Protein AF-A0ABD4RXI7-F1 (afdb_monomer)

Mean predicted aligned error: 7.72 Å

pLDDT: mean 77.22, std 10.56, range [46.28, 90.69]

Secondary structure (DSSP, 8-state):
-HHHHHTTPPP----TT--HHHHHHHHHTS--S-EEEES-TTTS-HHHHTTSSSEEEE--SSHHHHHHHHHHHH-SS-------

Nearest PDB structures (foldseek):
  5xw5-assembly1_A  TM=6.148E-01  e=2.304E+00  Saccharomyces cerevisiae S288C
  5xw4-assembly1_A  TM=6.194E-01  e=3.441E+00  Saccharomyces cerevisiae S288C
  1ohe-assembly1_A  TM=5.090E-01  e=5.140E+00  Homo sapiens
  8wgk-assembly1_A  TM=5.106E-01  e=6.715E+00  Rhodothermus marinus DSM 4252
  8ia1-assembly3_C  TM=3.439E-01  e=4.206E+00  Lobosphaera incisa

Foldseek 3Di:
DVLCVVVVHDDDQDACPDDLVVVCVVPVPPPDQEAEAQEDCNGPPVVNVVSDHNYDYQYDPDPVSSVVSVCVVRVVPDPCVDDD

Structure (mmCIF, N/CA/C/O backbone):
data_AF-A0ABD4RXI7-F1
#
_entry.id   AF-A0ABD4RXI7-F1
#
loop_
_atom_site.group_PDB
_atom_site.id
_atom_site.type_symbol
_atom_site.label_atom_id
_atom_site.label_alt_id
_atom_site.label_comp_id
_atom_site.label_asym_id
_atom_site.label_entity_id
_atom_site.label_seq_id
_atom_site.pdbx_PDB_ins_code
_atom_site.Cartn_x
_atom_site.Cartn_y
_atom_site.Cartn_z
_atom_site.occupancy
_atom_site.B_iso_or_equiv
_atom_site.auth_seq_id
_atom_site.auth_comp_id
_atom_site.auth_asym_id
_atom_site.auth_atom_id
_atom_site.pdbx_PDB_model_num
ATOM 1 N N . GLY A 1 1 ? -9.001 0.201 -9.712 1.00 57.38 1 GLY A N 1
ATOM 2 C CA . GLY A 1 1 ? -10.473 0.219 -9.778 1.00 57.38 1 GLY A CA 1
ATOM 3 C C . GLY A 1 1 ? -11.067 -1.167 -9.636 1.00 57.38 1 GLY A C 1
ATOM 4 O O . GLY A 1 1 ? -11.844 -1.372 -8.721 1.00 57.38 1 GLY A O 1
ATOM 5 N N . ALA A 1 2 ? -10.694 -2.122 -10.495 1.00 72.25 2 ALA A N 1
ATOM 6 C CA . ALA A 1 2 ? -11.322 -3.448 -10.510 1.00 72.25 2 ALA A CA 1
ATOM 7 C C . ALA A 1 2 ? -11.171 -4.237 -9.190 1.00 72.25 2 ALA A C 1
ATOM 9 O O . ALA A 1 2 ? -12.174 -4.644 -8.619 1.00 72.25 2 ALA A O 1
ATOM 10 N N . ALA A 1 3 ? -9.953 -4.361 -8.643 1.00 73.56 3 ALA A N 1
ATOM 11 C CA . ALA A 1 3 ? -9.729 -5.120 -7.402 1.00 73.56 3 ALA A CA 1
ATOM 12 C C . ALA A 1 3 ? -10.426 -4.499 -6.178 1.00 73.56 3 ALA A C 1
ATOM 14 O O . ALA A 1 3 ? -10.991 -5.206 -5.353 1.00 73.56 3 ALA A O 1
ATOM 15 N N . SER A 1 4 ? -10.417 -3.169 -6.070 1.00 73.38 4 SER A N 1
ATOM 16 C CA . SER A 1 4 ? -11.059 -2.458 -4.963 1.00 73.38 4 SER A CA 1
ATOM 17 C C . SER A 1 4 ? -12.585 -2.536 -5.037 1.00 73.38 4 SER A C 1
ATOM 19 O O . SER A 1 4 ? -13.222 -2.720 -4.012 1.00 73.38 4 SER A O 1
ATOM 21 N N . ALA A 1 5 ? -13.169 -2.457 -6.238 1.00 72.44 5 ALA A N 1
ATOM 22 C CA . ALA A 1 5 ? -14.612 -2.599 -6.427 1.00 72.44 5 ALA A CA 1
ATOM 23 C C . ALA A 1 5 ? -15.096 -4.033 -6.159 1.00 72.44 5 ALA A C 1
ATOM 25 O O . ALA A 1 5 ? -16.144 -4.217 -5.562 1.00 72.44 5 ALA A O 1
ATOM 26 N N . GLN A 1 6 ? -14.318 -5.048 -6.549 1.00 74.19 6 GLN A N 1
ATOM 27 C CA . GLN A 1 6 ? -14.656 -6.452 -6.28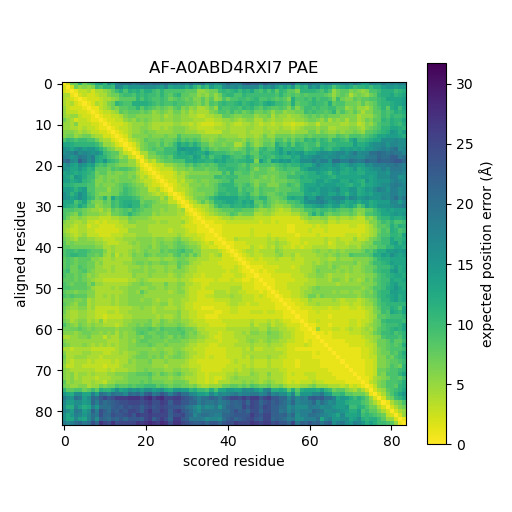2 1.00 74.19 6 GLN A CA 1
ATOM 28 C C . GLN A 1 6 ? -14.649 -6.813 -4.792 1.00 74.19 6 GLN A C 1
ATOM 30 O O . GLN A 1 6 ? -15.335 -7.747 -4.397 1.00 74.19 6 GLN A O 1
ATOM 35 N N . ASN A 1 7 ? -13.862 -6.101 -3.982 1.00 75.56 7 ASN A N 1
ATOM 36 C CA . ASN A 1 7 ? -13.697 -6.373 -2.553 1.00 75.56 7 ASN A CA 1
ATOM 37 C C . ASN A 1 7 ? -14.387 -5.321 -1.662 1.00 75.56 7 ASN A C 1
ATOM 39 O O . ASN A 1 7 ? -14.083 -5.253 -0.473 1.00 75.56 7 ASN A O 1
ATOM 43 N N . ASP A 1 8 ? -15.248 -4.463 -2.229 1.00 78.94 8 ASP A N 1
ATOM 44 C CA . ASP A 1 8 ? -15.902 -3.339 -1.532 1.00 78.94 8 ASP A CA 1
ATOM 45 C C . ASP A 1 8 ? -14.928 -2.461 -0.718 1.00 78.94 8 ASP A C 1
ATOM 47 O O . ASP A 1 8 ? -15.219 -1.953 0.369 1.00 78.94 8 ASP A O 1
ATOM 51 N N . MET A 1 9 ? -13.730 -2.257 -1.269 1.00 82.12 9 MET A N 1
ATOM 52 C CA . MET A 1 9 ? -12.669 -1.469 -0.654 1.00 82.12 9 MET A CA 1
ATOM 53 C C . MET A 1 9 ? -12.707 -0.017 -1.155 1.00 82.12 9 MET A C 1
ATOM 55 O O . MET A 1 9 ? -12.598 0.219 -2.364 1.00 82.12 9 MET A O 1
ATOM 59 N N . PRO A 1 10 ? -12.772 0.987 -0.260 1.00 80.69 10 PRO A N 1
ATOM 60 C CA . PRO A 1 10 ? -12.659 2.384 -0.661 1.00 80.69 10 PRO A CA 1
ATOM 61 C C . PRO A 1 10 ? -11.256 2.688 -1.211 1.00 80.69 10 PRO A C 1
ATOM 63 O O . PRO A 1 10 ? -10.248 2.262 -0.646 1.00 80.69 10 PRO A O 1
ATOM 66 N N . ILE A 1 11 ? -11.190 3.461 -2.300 1.00 82.44 11 ILE A N 1
ATOM 67 C CA . ILE A 1 11 ? -9.930 3.989 -2.840 1.00 82.44 11 ILE A CA 1
ATOM 68 C C . ILE A 1 11 ? -9.715 5.387 -2.269 1.00 82.44 11 ILE A C 1
ATOM 70 O O . ILE A 1 11 ? -10.552 6.266 -2.464 1.00 82.44 11 ILE A O 1
ATOM 74 N N . ILE A 1 12 ? -8.578 5.597 -1.611 1.00 79.75 12 ILE A N 1
ATOM 75 C CA . ILE A 1 12 ? -8.155 6.915 -1.133 1.00 79.75 12 ILE A CA 1
ATOM 76 C C . ILE A 1 12 ? -6.926 7.344 -1.921 1.00 79.75 12 ILE A C 1
ATOM 78 O O . ILE A 1 12 ? -5.973 6.579 -2.076 1.00 79.75 12 ILE A O 1
ATOM 82 N N . LEU A 1 13 ? -6.965 8.572 -2.428 1.00 79.06 13 LEU A N 1
ATOM 83 C CA . LEU A 1 13 ? -5.835 9.192 -3.102 1.00 79.06 13 LEU A CA 1
ATOM 84 C C . LEU A 1 13 ? -5.003 9.953 -2.073 1.00 79.06 13 LEU A C 1
ATOM 86 O O . LEU A 1 13 ? -5.528 10.766 -1.319 1.00 79.06 13 LEU A O 1
ATOM 90 N N . THR A 1 14 ? -3.705 9.676 -2.056 1.00 76.56 14 THR A N 1
ATOM 91 C CA . THR A 1 14 ? -2.727 10.342 -1.199 1.00 76.56 14 THR A CA 1
ATOM 92 C C . THR A 1 14 ? -1.471 10.614 -2.019 1.00 76.56 14 THR A C 1
ATOM 94 O O . THR A 1 14 ? -1.157 9.893 -2.964 1.00 76.56 14 THR A O 1
ATOM 97 N N . ASN A 1 15 ? -0.757 11.663 -1.655 1.00 70.31 15 ASN A N 1
ATOM 98 C CA . ASN A 1 15 ? 0.581 11.997 -2.118 1.00 70.31 15 ASN A CA 1
ATOM 99 C C . ASN A 1 15 ? 1.561 11.940 -0.934 1.00 70.31 15 ASN A C 1
ATOM 101 O O . ASN A 1 15 ? 1.164 11.722 0.214 1.00 70.31 15 ASN A O 1
ATOM 105 N N . GLU A 1 16 ? 2.843 12.146 -1.216 1.00 69.44 16 GLU A N 1
ATOM 106 C CA . GLU A 1 16 ? 3.930 12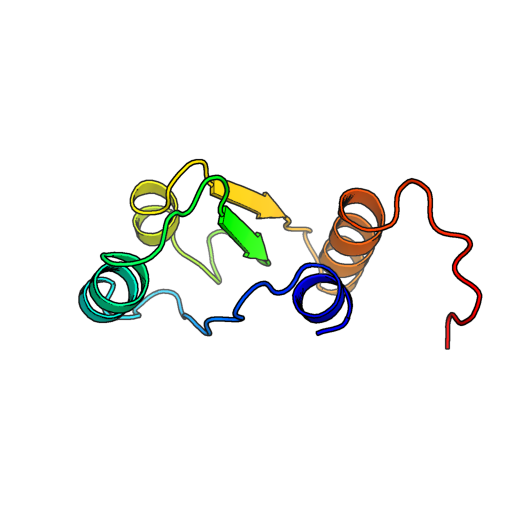.143 -0.229 1.00 69.44 16 GLU A CA 1
ATOM 107 C C . GLU A 1 16 ? 3.710 13.108 0.956 1.00 69.44 16 GLU A C 1
ATOM 109 O O . GLU A 1 16 ? 4.134 12.801 2.072 1.00 69.44 16 GLU A O 1
ATOM 114 N N . ASN A 1 17 ? 2.987 14.211 0.721 1.00 66.56 17 ASN A N 1
ATOM 115 C CA . ASN A 1 17 ? 2.759 15.321 1.652 1.00 66.56 17 ASN A CA 1
ATOM 116 C C . ASN A 1 17 ? 1.310 15.410 2.162 1.00 66.56 17 ASN A C 1
ATOM 118 O O . ASN A 1 17 ? 0.921 16.428 2.733 1.00 66.56 17 ASN A O 1
ATOM 122 N N . SER A 1 18 ? 0.479 14.392 1.926 1.00 64.62 18 SER A N 1
ATOM 123 C CA . SER A 1 18 ? -0.939 14.463 2.280 1.00 64.62 18 SER A CA 1
ATOM 124 C C . SER A 1 18 ? -1.088 14.527 3.786 1.00 64.62 18 SER A C 1
ATOM 126 O O . SER A 1 18 ? -0.445 13.767 4.516 1.00 64.62 18 SER A O 1
ATOM 128 N N . ASN A 1 19 ? -1.955 15.424 4.253 1.00 61.31 19 ASN A N 1
ATOM 129 C CA . ASN A 1 19 ? -2.247 15.537 5.670 1.00 61.31 19 ASN A CA 1
ATOM 130 C C . ASN A 1 19 ? -2.973 14.278 6.144 1.00 61.31 19 ASN A C 1
ATOM 132 O O . ASN A 1 19 ? -4.169 14.080 5.971 1.00 61.31 19 ASN A O 1
ATOM 136 N N . ILE A 1 20 ? -2.186 13.426 6.783 1.00 62.19 20 ILE A N 1
ATOM 137 C CA . ILE A 1 20 ? -2.562 12.146 7.372 1.00 62.19 20 ILE A CA 1
ATOM 138 C C . ILE A 1 20 ? -3.773 12.239 8.314 1.00 62.19 20 ILE A C 1
ATOM 140 O O . ILE A 1 20 ? -4.460 11.242 8.529 1.00 62.19 20 ILE A O 1
ATOM 144 N N . THR A 1 21 ? -4.020 13.399 8.918 1.00 63.12 21 THR A N 1
ATOM 145 C CA . THR A 1 21 ? -5.105 13.599 9.883 1.00 63.12 21 THR A CA 1
ATOM 146 C C . THR A 1 21 ? -6.470 13.301 9.259 1.00 63.12 21 THR A C 1
ATOM 148 O O . THR A 1 21 ? -7.254 12.569 9.853 1.00 63.12 21 THR A O 1
ATOM 151 N N . GLU A 1 22 ? -6.692 13.736 8.016 1.00 67.06 22 GLU A N 1
ATOM 152 C CA . GLU A 1 22 ? -7.929 13.461 7.269 1.00 67.06 22 GLU A CA 1
ATOM 153 C C . GLU A 1 22 ? -8.091 11.964 6.972 1.00 67.06 22 GLU A C 1
ATOM 155 O O . GLU A 1 22 ? -9.187 11.413 7.053 1.00 67.06 22 GLU A O 1
ATOM 160 N N . ILE A 1 23 ? -6.981 11.277 6.690 1.00 66.62 23 ILE A N 1
ATOM 161 C CA . ILE A 1 23 ? -6.965 9.836 6.423 1.00 66.62 23 ILE A CA 1
ATOM 162 C C . ILE A 1 23 ? -7.350 9.054 7.686 1.00 66.62 23 ILE A C 1
ATOM 164 O O . ILE A 1 23 ? -8.158 8.131 7.622 1.00 66.62 23 ILE A O 1
ATOM 168 N N . ASN A 1 24 ? -6.812 9.435 8.845 1.00 67.44 24 ASN A N 1
ATOM 169 C CA . ASN A 1 24 ? -7.145 8.788 10.112 1.00 67.44 24 ASN A CA 1
ATOM 170 C C . ASN A 1 24 ? -8.618 8.974 10.491 1.00 67.44 24 ASN A C 1
ATOM 172 O O . ASN A 1 24 ? -9.241 8.022 10.959 1.00 67.44 24 ASN A O 1
ATOM 176 N N . ASP A 1 25 ? -9.183 10.159 10.261 1.00 71.44 25 ASP A N 1
ATOM 177 C CA . ASP A 1 25 ? -10.590 10.431 10.559 1.00 71.44 25 ASP A CA 1
ATOM 178 C C . ASP A 1 25 ? -11.535 9.637 9.641 1.00 71.44 25 ASP A C 1
ATOM 180 O O . ASP A 1 25 ? -12.526 9.085 10.117 1.00 71.44 25 ASP A O 1
ATOM 184 N N . LEU A 1 26 ? -11.182 9.447 8.362 1.00 68.75 26 LEU A N 1
ATOM 185 C CA . LEU A 1 26 ? -11.934 8.592 7.424 1.00 68.75 26 LEU A CA 1
ATOM 186 C C . LEU A 1 26 ? -11.994 7.115 7.848 1.00 68.75 26 LEU A C 1
ATOM 188 O O . LEU A 1 26 ? -12.892 6.370 7.441 1.00 68.75 26 LEU A O 1
ATOM 192 N N . PHE A 1 27 ? -11.018 6.681 8.640 1.00 70.75 27 PHE A N 1
ATOM 193 C CA . PHE A 1 27 ? -10.841 5.294 9.051 1.00 70.75 27 PHE A CA 1
ATOM 194 C C . PHE A 1 27 ? -11.225 5.022 10.505 1.00 70.75 27 PHE A C 1
ATOM 196 O O . PHE A 1 27 ? -11.366 3.858 10.879 1.00 70.75 27 PHE A O 1
ATOM 203 N N . LYS A 1 28 ? -11.429 6.067 11.314 1.00 69.19 28 LYS A N 1
ATOM 204 C CA . LYS A 1 28 ? -11.681 5.975 12.758 1.00 69.19 28 LYS A CA 1
ATOM 205 C C . LYS A 1 28 ? -12.911 5.133 13.100 1.00 69.19 28 LYS A C 1
ATOM 207 O O . LYS A 1 28 ? -12.867 4.344 14.040 1.00 69.19 28 LYS A O 1
ATOM 212 N N . ASP A 1 29 ? -13.947 5.235 12.272 1.00 69.00 29 ASP A N 1
ATOM 213 C CA . ASP A 1 29 ? -15.217 4.523 12.455 1.00 69.00 29 ASP A CA 1
ATOM 214 C C . ASP A 1 29 ? -15.310 3.227 11.631 1.00 69.00 29 ASP A C 1
ATOM 216 O O . ASP A 1 29 ? -16.306 2.504 11.696 1.00 69.00 29 ASP A O 1
ATOM 220 N N . LYS A 1 30 ? -14.270 2.894 10.851 1.00 70.69 30 LYS A N 1
ATOM 221 C CA . LYS A 1 30 ? -14.245 1.696 10.005 1.00 70.69 30 LYS A CA 1
ATOM 222 C C . LYS A 1 30 ? -13.429 0.582 10.658 1.00 70.69 30 LYS A C 1
ATOM 224 O O . LYS A 1 30 ? -12.292 0.770 11.088 1.00 70.69 30 LYS A O 1
ATOM 229 N N . LYS A 1 31 ? -13.986 -0.632 10.684 1.00 75.50 31 LYS A N 1
ATOM 230 C CA . LYS A 1 31 ? -13.231 -1.840 11.042 1.00 75.50 31 LYS A CA 1
ATOM 231 C C . LYS A 1 31 ? -12.312 -2.211 9.879 1.00 75.50 31 LYS A C 1
ATOM 233 O O . LYS A 1 31 ? -12.741 -2.847 8.926 1.00 75.50 31 LYS A O 1
ATOM 238 N N . ILE A 1 32 ? -11.069 -1.740 9.938 1.00 76.62 32 ILE A N 1
ATOM 239 C CA . ILE A 1 32 ? -10.037 -2.055 8.946 1.00 76.62 32 ILE A CA 1
ATOM 240 C C . ILE A 1 32 ? -9.178 -3.192 9.474 1.00 76.62 32 ILE A C 1
ATOM 242 O O . ILE A 1 32 ? -8.420 -3.005 10.429 1.00 76.62 32 ILE A O 1
ATOM 246 N N . ASP A 1 33 ? -9.279 -4.342 8.816 1.00 82.25 33 ASP A N 1
ATOM 247 C CA . ASP A 1 33 ? -8.485 -5.526 9.144 1.00 82.25 33 ASP A CA 1
ATOM 248 C C . ASP A 1 33 ? -7.153 -5.552 8.384 1.00 82.25 33 ASP A C 1
ATOM 250 O O . ASP A 1 33 ? -6.142 -6.035 8.900 1.00 82.25 33 ASP A O 1
ATOM 254 N N . LYS A 1 34 ? -7.133 -4.999 7.165 1.00 85.44 34 LYS A N 1
ATOM 255 C CA . LYS A 1 34 ? -5.957 -4.939 6.296 1.00 85.44 34 LYS A CA 1
ATOM 256 C C . LYS A 1 34 ? -5.999 -3.704 5.406 1.00 85.44 34 LYS A C 1
ATOM 258 O O . LYS A 1 34 ? -7.058 -3.331 4.909 1.00 85.44 34 LYS A O 1
ATOM 263 N N . SER A 1 35 ? -4.835 -3.104 5.177 1.00 86.50 35 SER A N 1
ATOM 264 C CA . SER A 1 35 ? -4.686 -1.929 4.317 1.00 86.50 35 SER A CA 1
ATOM 265 C C . SER A 1 35 ? -3.706 -2.225 3.187 1.00 86.50 35 SER A C 1
ATOM 267 O O . SER A 1 35 ? -2.709 -2.911 3.398 1.00 86.50 35 SER A O 1
ATOM 269 N N . TYR A 1 36 ? -3.953 -1.688 1.993 1.00 88.81 36 TYR A N 1
ATOM 270 C CA . TYR A 1 36 ? -3.085 -1.889 0.833 1.00 88.81 36 TYR A CA 1
ATOM 271 C C . TYR A 1 36 ? -2.579 -0.554 0.302 1.00 88.81 36 TYR A C 1
ATOM 273 O O . TYR A 1 36 ? -3.359 0.371 0.086 1.00 88.81 36 TYR A O 1
ATOM 281 N N . ILE A 1 37 ? -1.274 -0.473 0.059 1.00 89.00 37 ILE A N 1
ATOM 282 C CA . ILE A 1 37 ? -0.629 0.700 -0.534 1.00 89.00 37 ILE A CA 1
ATOM 283 C C . ILE A 1 37 ? -0.180 0.324 -1.937 1.00 89.00 37 ILE A C 1
ATOM 285 O O . ILE A 1 37 ? 0.620 -0.597 -2.097 1.00 89.00 37 ILE A O 1
ATOM 289 N N . ILE A 1 38 ? -0.672 1.034 -2.951 1.00 87.81 38 ILE A N 1
ATOM 290 C CA . ILE A 1 38 ? -0.264 0.827 -4.343 1.00 87.81 38 ILE A CA 1
ATOM 291 C C . ILE A 1 38 ? 0.726 1.927 -4.722 1.00 87.81 38 ILE A C 1
ATOM 293 O O . ILE A 1 38 ? 0.335 3.080 -4.884 1.00 87.81 38 ILE A O 1
ATOM 297 N N . GLY A 1 39 ? 2.004 1.573 -4.848 1.00 84.75 39 GLY A N 1
ATOM 298 C CA . GLY A 1 39 ? 3.077 2.520 -5.159 1.00 84.75 39 GLY A CA 1
ATOM 299 C C . GLY A 1 39 ? 4.265 2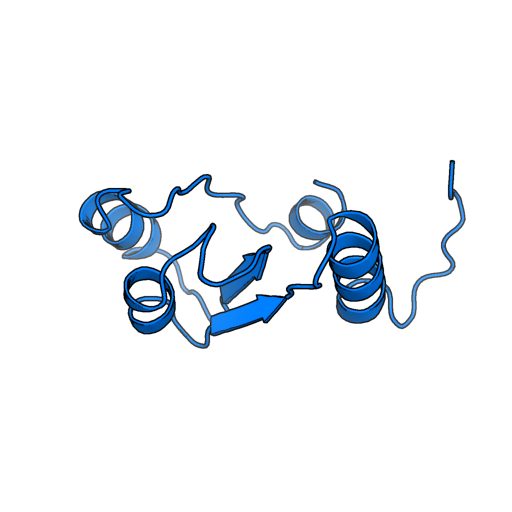.462 -4.196 1.00 84.75 39 GLY A C 1
ATOM 300 O O . GLY A 1 39 ? 4.189 1.940 -3.079 1.00 84.75 39 GLY A O 1
ATOM 301 N N . GLY A 1 40 ? 5.405 2.968 -4.665 1.00 85.44 40 GLY A N 1
ATOM 302 C CA . GLY A 1 40 ? 6.655 3.010 -3.904 1.00 85.44 40 GLY A CA 1
ATOM 303 C C . GLY A 1 40 ? 6.650 4.055 -2.786 1.00 85.44 40 GLY A C 1
ATOM 304 O O . GLY A 1 40 ? 5.717 4.850 -2.653 1.00 85.44 40 GLY A O 1
ATOM 305 N N . GLU A 1 41 ? 7.719 4.068 -1.988 1.00 85.00 41 GLU A N 1
ATOM 306 C CA . GLU A 1 41 ? 7.879 5.024 -0.881 1.00 85.00 41 GLU A CA 1
ATOM 307 C C . GLU A 1 41 ? 7.933 6.483 -1.362 1.00 85.00 41 GLU A C 1
ATOM 309 O O . GLU A 1 41 ? 7.442 7.366 -0.667 1.00 85.00 41 GLU A O 1
ATOM 314 N N . TYR A 1 42 ? 8.428 6.721 -2.584 1.00 80.25 42 TYR A N 1
ATOM 315 C CA . TYR A 1 42 ? 8.421 8.040 -3.232 1.00 80.25 42 TYR A CA 1
ATOM 316 C C . TYR A 1 42 ? 7.012 8.576 -3.511 1.00 80.25 42 TYR A C 1
ATOM 318 O O . TYR A 1 42 ? 6.799 9.776 -3.518 1.00 80.25 42 TYR A O 1
ATOM 326 N N . THR A 1 43 ? 6.039 7.698 -3.761 1.00 77.50 43 THR A N 1
ATOM 327 C CA . THR A 1 43 ? 4.655 8.108 -4.054 1.00 77.50 43 THR A CA 1
ATOM 328 C C . THR A 1 43 ? 3.781 8.134 -2.805 1.00 77.50 43 THR A C 1
ATOM 330 O O . THR A 1 43 ? 2.880 8.959 -2.691 1.00 77.50 43 THR A O 1
ATOM 333 N N . VAL A 1 44 ? 4.052 7.228 -1.860 1.00 81.31 44 VAL A N 1
ATOM 334 C CA . VAL A 1 44 ? 3.353 7.130 -0.575 1.00 81.31 44 VAL A CA 1
ATOM 335 C C . VAL A 1 44 ? 4.398 6.882 0.499 1.00 81.31 44 VAL A C 1
ATOM 337 O O . VAL A 1 44 ? 4.934 5.773 0.598 1.00 81.31 44 VAL A O 1
ATOM 340 N N . SER A 1 45 ? 4.673 7.909 1.298 1.00 83.62 45 SER A N 1
ATOM 341 C CA . SER A 1 45 ? 5.743 7.883 2.291 1.00 83.62 45 SER A CA 1
ATOM 342 C C . SER A 1 45 ? 5.525 6.801 3.354 1.00 83.62 45 SER A C 1
ATOM 344 O O . SER A 1 45 ? 4.399 6.408 3.677 1.00 83.62 45 SER A O 1
ATOM 346 N N . LYS A 1 46 ? 6.621 6.330 3.952 1.00 83.62 46 LYS A N 1
ATOM 347 C CA . LYS A 1 46 ? 6.586 5.343 5.043 1.00 83.62 46 LYS A CA 1
ATOM 348 C C . LYS A 1 46 ? 5.840 5.850 6.287 1.00 83.62 46 LYS A C 1
ATOM 350 O O . LYS A 1 46 ? 5.286 5.069 7.054 1.00 83.62 46 LYS A O 1
ATOM 355 N N . ASN A 1 47 ? 5.756 7.170 6.452 1.00 82.38 47 ASN A N 1
ATOM 356 C CA . ASN A 1 47 ? 4.986 7.805 7.520 1.00 82.38 47 ASN A CA 1
ATOM 357 C C . ASN A 1 47 ? 3.480 7.546 7.398 1.00 82.38 47 ASN A C 1
ATOM 359 O O . ASN A 1 47 ? 2.802 7.453 8.420 1.00 82.38 47 ASN A O 1
ATOM 363 N N . ILE A 1 48 ? 2.965 7.438 6.169 1.00 80.56 48 ILE A N 1
ATOM 364 C CA . ILE A 1 48 ? 1.570 7.067 5.910 1.00 80.56 48 ILE A CA 1
ATOM 365 C C . ILE A 1 48 ? 1.388 5.575 6.194 1.00 80.56 48 ILE A C 1
ATOM 367 O O . ILE A 1 48 ? 0.454 5.194 6.891 1.00 80.56 48 ILE A O 1
ATOM 371 N N . GLU A 1 49 ? 2.320 4.740 5.726 1.00 84.06 49 GLU A N 1
ATOM 372 C CA . GLU A 1 49 ? 2.293 3.290 5.946 1.00 84.06 49 GLU A CA 1
ATOM 373 C C . GLU A 1 49 ? 2.201 2.919 7.428 1.00 84.06 49 GLU A C 1
ATOM 375 O O . GLU A 1 49 ? 1.318 2.159 7.812 1.00 84.06 49 GLU A O 1
ATOM 380 N N . ASN A 1 50 ? 3.034 3.530 8.272 1.00 84.12 50 ASN A N 1
ATOM 381 C CA . ASN A 1 50 ? 3.075 3.259 9.712 1.00 84.12 50 ASN A CA 1
ATOM 382 C C . ASN A 1 50 ? 1.776 3.600 10.463 1.00 84.12 50 ASN A C 1
ATOM 384 O O . ASN A 1 50 ? 1.633 3.240 11.630 1.00 84.12 50 ASN A O 1
ATOM 388 N N . LYS A 1 51 ? 0.850 4.331 9.837 1.00 78.25 51 LYS A N 1
ATOM 389 C CA . LYS A 1 51 ? -0.414 4.756 10.454 1.00 78.25 51 LYS A CA 1
ATOM 390 C C . LYS A 1 51 ? -1.609 3.927 9.994 1.00 78.25 51 LYS A C 1
ATOM 392 O O . LYS A 1 51 ? -2.689 4.046 10.563 1.00 78.25 51 LYS A O 1
ATOM 397 N N . LEU A 1 52 ? -1.415 3.069 8.997 1.00 80.38 52 LEU A N 1
ATOM 398 C CA . LEU A 1 52 ? -2.430 2.139 8.525 1.00 80.38 52 LEU A CA 1
ATOM 399 C C . LEU A 1 52 ? -2.425 0.861 9.373 1.00 80.38 52 LEU A C 1
ATOM 401 O O . LEU A 1 52 ? -1.388 0.423 9.869 1.00 80.38 52 LEU A O 1
ATOM 405 N N . LYS A 1 53 ? -3.589 0.220 9.512 1.00 82.31 53 LYS A N 1
ATOM 406 C CA . LYS A 1 53 ? -3.688 -1.097 10.157 1.00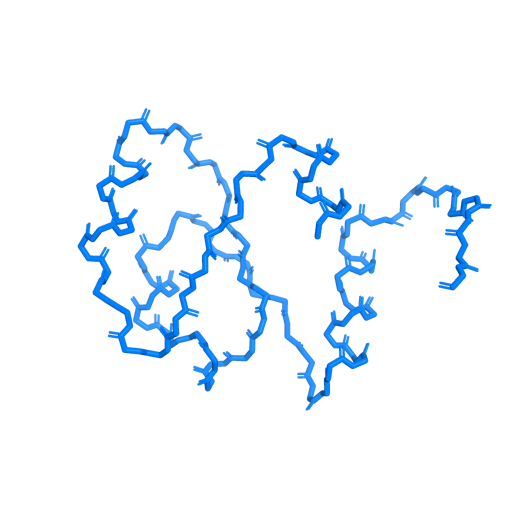 82.31 53 LYS A CA 1
ATOM 407 C C . LYS A 1 53 ? -3.259 -2.189 9.183 1.00 82.31 53 LYS A C 1
ATOM 409 O O . LYS A 1 53 ? -3.818 -2.271 8.087 1.00 82.31 53 LYS A O 1
ATOM 414 N N . ASN A 1 54 ? -2.306 -3.024 9.605 1.00 86.56 54 ASN A N 1
ATOM 415 C CA . ASN A 1 54 ? -1.769 -4.156 8.841 1.00 86.56 54 ASN A CA 1
ATOM 416 C C . ASN A 1 54 ? -1.478 -3.786 7.370 1.00 86.56 54 ASN A C 1
ATOM 418 O O . ASN A 1 54 ? -2.107 -4.343 6.461 1.00 86.56 54 ASN A O 1
ATOM 422 N N . PRO A 1 55 ? -0.599 -2.796 7.120 1.00 88.50 55 PRO A N 1
ATOM 423 C CA . PRO A 1 55 ? -0.336 -2.327 5.772 1.00 88.50 55 PRO A CA 1
ATOM 424 C C . PRO A 1 55 ? 0.412 -3.383 4.960 1.00 88.50 5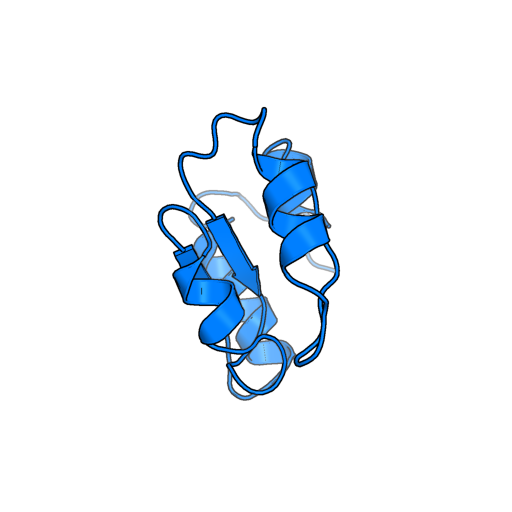5 PRO A C 1
ATOM 426 O O . PRO A 1 55 ? 1.371 -3.995 5.425 1.00 88.50 55 PRO A O 1
ATOM 429 N N . GLN A 1 56 ? 0.003 -3.547 3.707 1.00 90.50 56 GLN A N 1
ATOM 430 C CA . GLN A 1 56 ? 0.732 -4.305 2.705 1.00 90.50 56 GLN A CA 1
ATOM 431 C C . GLN A 1 56 ? 1.010 -3.414 1.497 1.00 90.50 56 GLN A C 1
ATOM 433 O O . GLN A 1 56 ? 0.095 -2.968 0.801 1.00 90.50 56 GLN A O 1
ATOM 438 N N . ARG A 1 57 ? 2.291 -3.168 1.226 1.00 89.75 57 ARG A N 1
ATOM 439 C CA . ARG A 1 57 ? 2.718 -2.377 0.073 1.00 89.75 57 ARG A CA 1
ATOM 440 C C . ARG A 1 57 ? 2.886 -3.250 -1.167 1.00 89.75 57 ARG A C 1
ATOM 442 O O . ARG A 1 57 ? 3.557 -4.277 -1.140 1.00 89.75 57 ARG A O 1
ATOM 449 N N . ILE A 1 58 ? 2.310 -2.797 -2.274 1.00 90.50 58 ILE A N 1
ATOM 450 C CA . ILE A 1 58 ? 2.441 -3.379 -3.606 1.00 90.50 58 ILE A CA 1
ATOM 451 C C . ILE A 1 58 ? 3.088 -2.321 -4.498 1.00 90.50 58 ILE A C 1
ATOM 453 O O . ILE A 1 58 ? 2.458 -1.342 -4.897 1.00 90.50 58 ILE A O 1
ATOM 457 N N . SER A 1 59 ? 4.367 -2.510 -4.803 1.00 90.69 59 SER A N 1
ATOM 458 C CA . SER A 1 59 ? 5.147 -1.590 -5.631 1.00 90.69 59 SER A CA 1
ATOM 459 C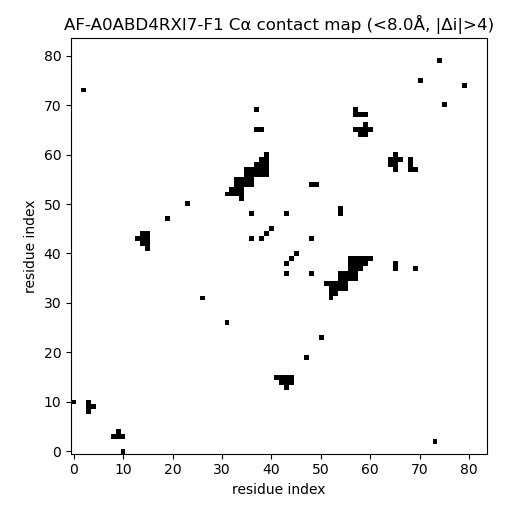 C . SER A 1 59 ? 6.101 -2.347 -6.547 1.00 90.69 59 SER A C 1
ATOM 461 O O . SER A 1 59 ? 6.650 -3.389 -6.181 1.00 90.69 59 SER A O 1
ATOM 463 N N . GLY A 1 60 ? 6.291 -1.839 -7.759 1.00 88.06 60 GLY A N 1
ATOM 464 C CA . GLY A 1 60 ? 7.343 -2.242 -8.690 1.00 88.06 60 GLY A CA 1
ATOM 465 C C . GLY A 1 60 ? 8.206 -1.045 -9.077 1.00 88.06 60 GLY A C 1
ATOM 466 O O . GLY A 1 60 ? 7.848 0.095 -8.782 1.00 88.06 60 GLY A O 1
ATOM 467 N N . SER A 1 61 ? 9.321 -1.299 -9.757 1.00 87.69 61 SER A N 1
ATOM 468 C CA . SER A 1 61 ? 10.214 -0.246 -10.260 1.00 87.69 61 SER A CA 1
ATOM 469 C C . SER A 1 61 ? 9.542 0.595 -11.348 1.00 87.69 61 SER A C 1
ATOM 471 O O . SER A 1 61 ? 9.897 1.749 -11.570 1.00 87.69 61 SER A O 1
ATOM 473 N N . THR A 1 62 ? 8.534 0.028 -12.013 1.00 88.81 62 THR A N 1
ATOM 474 C CA . THR A 1 62 ? 7.734 0.68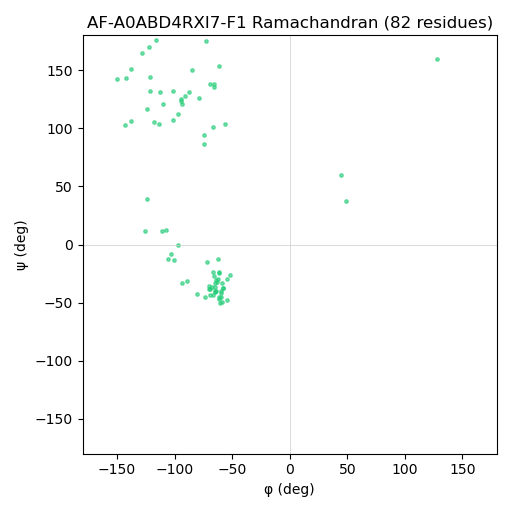5 -13.048 1.00 88.81 62 THR A CA 1
ATOM 475 C C . THR A 1 62 ? 6.234 0.556 -12.770 1.00 88.81 62 THR A C 1
ATOM 477 O O . THR A 1 62 ? 5.780 -0.277 -11.973 1.00 88.81 62 THR A O 1
ATOM 480 N N . ARG A 1 63 ? 5.425 1.367 -13.469 1.00 85.94 63 ARG A N 1
ATOM 481 C CA . ARG A 1 63 ? 3.954 1.248 -13.451 1.00 85.94 63 ARG A CA 1
ATOM 482 C C . ARG A 1 63 ? 3.498 -0.140 -13.908 1.00 85.94 63 ARG A C 1
ATOM 484 O O . ARG A 1 63 ? 2.570 -0.693 -13.325 1.00 85.94 63 ARG A O 1
ATOM 491 N N . ASN A 1 64 ? 4.188 -0.719 -14.889 1.00 88.00 64 ASN A N 1
ATOM 492 C CA . ASN A 1 64 ? 3.865 -2.031 -15.445 1.00 88.00 64 ASN A CA 1
ATOM 493 C C . ASN A 1 64 ? 4.147 -3.144 -14.430 1.00 88.00 64 ASN A C 1
ATOM 495 O O . ASN A 1 64 ? 3.303 -4.010 -14.219 1.00 88.00 64 ASN A O 1
ATOM 499 N N . GLU A 1 65 ? 5.286 -3.086 -13.736 1.00 86.62 65 GLU A N 1
ATOM 500 C CA . GLU A 1 65 ? 5.596 -4.031 -12.658 1.00 86.62 65 GLU A CA 1
ATOM 501 C C . GLU A 1 65 ? 4.635 -3.902 -11.478 1.00 86.62 65 GLU A C 1
ATOM 503 O O . GLU A 1 65 ? 4.200 -4.906 -10.917 1.00 86.62 65 GLU A O 1
ATOM 508 N N . THR A 1 66 ? 4.283 -2.671 -11.102 1.00 87.94 66 THR A N 1
ATOM 509 C CA . THR A 1 66 ? 3.287 -2.438 -10.050 1.00 87.94 66 THR A CA 1
ATOM 510 C C . THR A 1 66 ? 1.952 -3.066 -10.445 1.00 87.94 66 THR A C 1
ATOM 512 O O . THR A 1 66 ? 1.365 -3.788 -9.645 1.00 87.94 66 THR A O 1
ATOM 515 N N . ASN A 1 67 ? 1.514 -2.881 -11.696 1.00 86.12 67 ASN A N 1
ATOM 516 C CA . ASN A 1 67 ? 0.296 -3.502 -12.211 1.00 86.12 67 ASN A CA 1
ATOM 517 C C . ASN A 1 67 ? 0.371 -5.037 -12.186 1.00 86.12 67 ASN A C 1
ATOM 519 O O . ASN A 1 67 ? -0.547 -5.688 -11.696 1.00 86.12 67 ASN A O 1
ATOM 523 N N . ALA A 1 68 ? 1.488 -5.620 -12.628 1.00 87.25 68 ALA A N 1
ATOM 524 C CA . ALA A 1 68 ? 1.695 -7.067 -12.586 1.00 87.25 68 ALA A CA 1
ATOM 525 C C . ALA A 1 68 ? 1.621 -7.621 -11.152 1.00 87.25 68 ALA A C 1
ATOM 527 O O . ALA A 1 68 ? 1.015 -8.666 -10.918 1.00 87.25 68 ALA A O 1
ATOM 528 N N . LYS A 1 69 ? 2.180 -6.903 -10.168 1.00 89.06 69 LYS A N 1
ATOM 529 C CA . LYS A 1 69 ? 2.095 -7.287 -8.751 1.00 89.06 69 LYS A CA 1
ATOM 530 C C . LYS A 1 69 ? 0.687 -7.125 -8.176 1.00 89.06 69 LYS A C 1
ATOM 532 O O . LYS A 1 69 ? 0.281 -7.964 -7.380 1.00 89.06 69 LYS A O 1
ATOM 537 N N . VAL A 1 70 ? -0.066 -6.102 -8.586 1.00 87.56 70 VAL A N 1
ATOM 538 C CA . VAL A 1 70 ? -1.486 -5.948 -8.218 1.00 87.56 70 VAL A CA 1
ATOM 539 C C . VAL A 1 70 ? -2.299 -7.125 -8.751 1.00 87.56 70 VAL A C 1
ATOM 541 O O . VAL A 1 70 ? -3.045 -7.736 -7.992 1.00 87.56 70 VAL A O 1
ATOM 544 N N . ILE A 1 71 ? -2.111 -7.496 -10.022 1.00 86.00 71 ILE A N 1
ATOM 545 C CA . ILE A 1 71 ? -2.778 -8.663 -10.613 1.00 86.00 71 ILE A CA 1
ATOM 546 C C . ILE A 1 71 ? -2.414 -9.924 -9.826 1.00 86.00 71 ILE A C 1
ATOM 548 O O . ILE A 1 71 ? -3.298 -10.641 -9.368 1.00 86.00 71 ILE A O 1
ATOM 552 N N . LYS A 1 72 ? -1.118 -10.148 -9.581 1.00 85.06 72 LYS A N 1
ATOM 553 C CA . LYS A 1 72 ? -0.639 -11.299 -8.810 1.00 85.06 72 LYS A CA 1
ATOM 554 C C . LYS A 1 72 ? -1.209 -11.351 -7.395 1.00 85.06 72 LYS A C 1
ATOM 556 O O . LYS A 1 72 ? -1.369 -12.442 -6.869 1.00 85.06 72 LYS A O 1
ATOM 561 N N . GLU A 1 73 ? -1.463 -10.216 -6.752 1.00 86.12 73 GLU A N 1
ATOM 562 C CA . GLU A 1 73 ? -1.976 -10.206 -5.383 1.00 86.12 73 GLU A CA 1
ATOM 563 C C . GLU A 1 73 ? -3.484 -10.456 -5.311 1.00 86.12 73 GLU A C 1
ATOM 565 O O . GLU A 1 73 ? -3.917 -11.228 -4.458 1.00 86.12 73 GLU A O 1
ATOM 570 N N . PHE A 1 74 ? -4.265 -9.845 -6.206 1.00 84.62 74 PHE A N 1
ATOM 571 C CA . PHE A 1 74 ? -5.730 -9.856 -6.130 1.00 84.62 74 PHE A CA 1
ATOM 572 C C . PHE A 1 74 ? -6.417 -10.861 -7.068 1.00 84.62 74 PHE A C 1
ATOM 574 O O . PHE A 1 74 ? -7.593 -11.139 -6.876 1.00 84.62 74 PHE A O 1
ATOM 581 N N . TYR A 1 75 ? -5.710 -11.430 -8.050 1.00 81.56 75 TYR A N 1
ATOM 582 C CA . TYR A 1 75 ? -6.280 -12.321 -9.075 1.00 81.56 75 TYR A CA 1
ATOM 583 C C . TYR A 1 75 ? -5.575 -13.688 -9.118 1.00 81.56 75 TYR A C 1
ATOM 585 O O . TYR A 1 75 ? -5.332 -14.230 -10.193 1.00 81.56 75 TYR A O 1
ATOM 593 N N . LYS A 1 76 ? -5.222 -14.253 -7.952 1.00 70.69 76 LYS A N 1
ATOM 594 C CA . LYS A 1 76 ? -4.493 -15.538 -7.846 1.00 70.69 76 LYS A CA 1
ATOM 595 C C . LYS A 1 76 ? -5.273 -16.738 -8.397 1.00 70.69 76 LYS A C 1
ATOM 597 O O . LYS A 1 76 ? -4.652 -17.622 -8.972 1.00 70.69 76 LYS A O 1
ATOM 602 N N . ASP A 1 77 ? -6.602 -16.716 -8.279 1.00 63.84 77 ASP A N 1
ATOM 603 C CA . ASP A 1 77 ? -7.489 -17.845 -8.619 1.00 63.84 77 ASP A CA 1
ATOM 604 C C . ASP A 1 77 ? -8.605 -17.471 -9.612 1.00 63.84 77 ASP A C 1
ATOM 606 O O . ASP A 1 77 ? -9.567 -18.210 -9.816 1.00 63.84 77 ASP A O 1
ATOM 610 N N . SER A 1 78 ? -8.522 -16.291 -10.228 1.00 56.59 78 SER A N 1
ATOM 611 C CA . SER A 1 78 ? -9.548 -15.817 -11.157 1.00 56.59 78 SER A CA 1
ATOM 612 C C . SER A 1 78 ? -9.177 -16.191 -12.586 1.00 56.59 78 SER A C 1
ATOM 614 O O . SER A 1 78 ? -8.157 -15.731 -13.093 1.00 56.59 78 SER A O 1
ATOM 616 N N . ASN A 1 79 ? -10.030 -16.959 -13.271 1.00 56.09 79 ASN A N 1
ATOM 617 C CA . ASN A 1 79 ? -10.026 -16.990 -14.734 1.00 56.09 79 ASN A CA 1
ATOM 618 C C . ASN A 1 79 ? -10.215 -15.548 -15.228 1.00 56.09 79 ASN A C 1
ATOM 620 O O . ASN A 1 79 ? -11.308 -14.982 -15.130 1.00 56.09 79 ASN A O 1
ATOM 624 N N . ILE A 1 80 ? -9.130 -14.920 -15.683 1.00 58.72 80 ILE A N 1
ATOM 625 C CA . ILE A 1 80 ? -9.152 -13.556 -16.209 1.00 58.72 80 ILE A CA 1
ATOM 626 C C . ILE A 1 80 ? -9.797 -13.631 -17.593 1.00 58.72 80 ILE A C 1
ATOM 628 O O . ILE A 1 80 ? -9.123 -13.794 -18.602 1.00 58.72 80 ILE A O 1
ATOM 632 N N . ASN A 1 81 ? -11.127 -13.562 -17.631 1.00 57.66 81 ASN A N 1
ATOM 633 C CA . ASN A 1 81 ? -11.893 -13.762 -18.864 1.00 57.66 81 ASN A CA 1
ATOM 634 C C . ASN A 1 81 ? -11.765 -12.596 -19.856 1.00 57.66 81 ASN A C 1
ATOM 636 O O . ASN A 1 81 ? -12.112 -1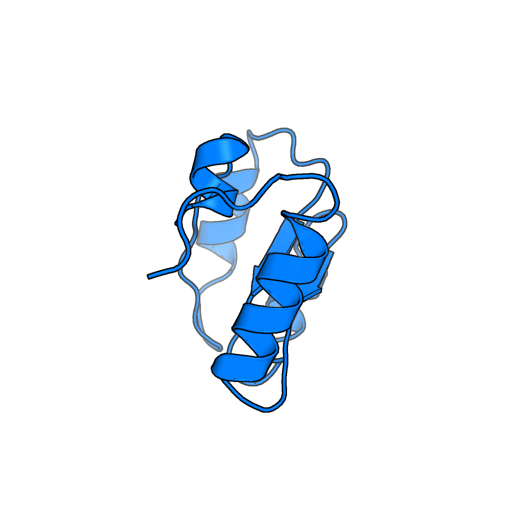2.762 -21.017 1.00 57.66 81 ASN A O 1
ATOM 640 N N . ASN A 1 82 ? -11.273 -11.431 -19.419 1.00 58.06 82 ASN A N 1
ATOM 641 C CA . ASN A 1 82 ? -11.080 -10.253 -20.262 1.00 58.06 82 ASN A CA 1
ATOM 642 C C . ASN A 1 82 ? -9.802 -9.511 -19.845 1.00 58.06 82 ASN A C 1
ATOM 644 O O . ASN A 1 82 ? -9.793 -8.801 -18.839 1.00 58.06 82 ASN A O 1
ATOM 648 N N . LEU A 1 83 ? -8.735 -9.679 -20.627 1.00 53.62 83 LEU A N 1
ATOM 649 C CA . LEU A 1 83 ? -7.526 -8.858 -20.585 1.00 53.62 83 LEU A CA 1
ATOM 650 C C . LEU A 1 83 ? -7.468 -8.094 -21.918 1.00 53.62 83 LEU A C 1
ATOM 652 O O . LEU A 1 83 ? -7.178 -8.705 -22.943 1.00 53.62 83 LEU A O 1
ATOM 656 N N . TYR A 1 84 ? -7.805 -6.802 -21.905 1.00 46.28 84 TYR A N 1
ATOM 657 C CA . TYR A 1 84 ? -7.692 -5.890 -23.053 1.00 46.28 84 TYR A CA 1
ATOM 658 C C . TYR A 1 84 ? -6.684 -4.787 -22.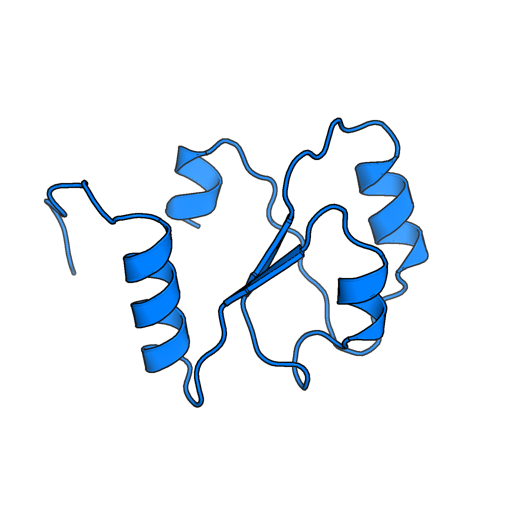740 1.00 46.28 84 TYR A C 1
ATOM 660 O O . TYR A 1 84 ? -6.681 -4.320 -21.575 1.00 46.28 84 TYR A O 1
#

Sequence (84 aa):
GAASAQNDMPIILTNENSNITEINDLFKDKKIDKSYIIGGEYTVSKNIENKLKNPQRISGSTRNETNAKVIKEFYKDSNINNLY

Radius of gyration: 13.75 Å; Cα contacts (8 Å, |Δi|>4): 73; chains: 1; bounding box: 26×33×36 Å

Solvent-accessible surface area (backbone atoms only — not comparable to full-atom values): 5384 Å² total; per-residue (Å²): 109,69,69,34,63,76,66,77,44,86,86,82,90,71,48,62,80,52,70,58,67,61,58,49,61,75,43,69,88,49,94,65,81,64,36,78,42,84,46,42,56,84,48,45,30,65,76,58,48,76,71,45,50,64,60,44,75,43,55,40,99,43,74,66,48,24,49,53,48,50,45,60,69,74,45,77,86,56,83,76,87,78,87,130